Protein AF-A0A5A7PIZ7-F1 (afdb_monomer)

Radius of gyration: 32.07 Å; Cα contacts (8 Å, |Δi|>4): 61; chains: 1; bounding box: 71×25×80 Å

Foldseek 3Di:
DVVVVVVVVVVLVPDPPRPPVPVVVVVVVVVVVVVVVVVVVVVVVVVVVVVVLVVVLVVLVVVLVVLLVQLVVLLVQLVVCVVVVDPSSVVSNVSSVVSNVVSVVSVVVSVVSPDD

Structure (mmCIF, N/CA/C/O backbone):
data_AF-A0A5A7PIZ7-F1
#
_entry.id   AF-A0A5A7PIZ7-F1
#
loop_
_atom_site.group_PDB
_atom_site.id
_atom_site.type_symbol
_atom_site.label_atom_id
_atom_site.label_alt_id
_atom_site.label_comp_id
_atom_site.label_asym_id
_atom_site.label_entity_id
_atom_site.label_seq_id
_atom_site.pdbx_PDB_ins_code
_atom_site.Cartn_x
_atom_site.Cartn_y
_atom_site.Cartn_z
_atom_site.occupancy
_atom_site.B_iso_or_equiv
_atom_site.auth_seq_id
_atom_site.auth_comp_id
_atom_site.auth_asym_id
_atom_site.auth_atom_id
_atom_site.pdbx_PDB_model_num
ATOM 1 N N . MET A 1 1 ? 35.543 4.079 -25.925 1.00 54.47 1 MET A N 1
ATOM 2 C CA . MET A 1 1 ? 34.832 3.550 -27.110 1.00 54.47 1 MET A CA 1
ATOM 3 C C . MET A 1 1 ? 35.102 4.391 -28.362 1.00 54.47 1 MET A C 1
ATOM 5 O O . MET A 1 1 ? 35.543 3.813 -29.341 1.00 54.47 1 MET A O 1
ATOM 9 N N . LEU A 1 2 ? 35.034 5.732 -28.292 1.00 50.31 2 LEU A N 1
ATOM 10 C CA . LEU A 1 2 ? 35.496 6.647 -29.364 1.00 50.31 2 LEU A CA 1
ATOM 11 C C . LEU A 1 2 ? 36.950 6.402 -29.831 1.00 50.31 2 LEU A C 1
ATOM 13 O O . LEU A 1 2 ? 37.274 6.579 -30.999 1.00 50.31 2 LEU A O 1
ATOM 17 N N . HIS A 1 3 ? 37.829 5.953 -28.928 1.00 53.22 3 HIS A N 1
ATOM 18 C CA . HIS A 1 3 ? 39.232 5.686 -29.260 1.00 53.22 3 HIS A CA 1
ATOM 19 C C . HIS A 1 3 ? 39.418 4.425 -30.123 1.00 53.22 3 HIS A C 1
ATOM 21 O O . HIS A 1 3 ? 40.191 4.439 -31.071 1.00 53.22 3 HIS A O 1
ATOM 27 N N . LEU A 1 4 ? 38.651 3.360 -29.856 1.00 59.53 4 LEU A N 1
ATOM 28 C CA . LEU A 1 4 ? 38.696 2.130 -30.654 1.00 59.53 4 LEU A CA 1
ATOM 29 C C . LEU A 1 4 ? 38.156 2.374 -32.075 1.00 59.53 4 LEU A C 1
ATOM 31 O O . LEU A 1 4 ? 38.711 1.869 -33.042 1.00 59.53 4 LEU A O 1
ATOM 35 N N . GLN A 1 5 ? 37.126 3.217 -32.192 1.00 57.72 5 GLN A N 1
ATOM 36 C CA . GLN A 1 5 ? 36.522 3.649 -33.454 1.00 57.72 5 GLN A CA 1
ATOM 37 C C . GLN A 1 5 ? 37.497 4.446 -34.337 1.00 57.72 5 GLN A C 1
ATOM 39 O O . GLN A 1 5 ? 37.560 4.218 -35.544 1.00 57.72 5 GLN A O 1
ATOM 44 N N . ALA A 1 6 ? 38.280 5.354 -33.744 1.00 63.53 6 ALA A N 1
ATOM 45 C CA . ALA A 1 6 ? 39.303 6.113 -34.464 1.00 63.53 6 ALA A CA 1
ATOM 46 C C . ALA A 1 6 ? 40.438 5.205 -34.964 1.00 63.53 6 ALA A C 1
ATOM 48 O O . ALA A 1 6 ? 40.868 5.327 -36.109 1.00 63.53 6 ALA A O 1
ATOM 49 N N . ILE A 1 7 ? 40.859 4.250 -34.129 1.00 64.38 7 ILE A N 1
ATOM 50 C CA . ILE A 1 7 ? 41.915 3.287 -34.455 1.00 64.38 7 ILE A CA 1
ATOM 51 C C . ILE A 1 7 ? 41.472 2.352 -35.589 1.00 64.38 7 ILE A C 1
ATOM 53 O O . ILE A 1 7 ? 42.214 2.165 -36.548 1.00 64.38 7 ILE A O 1
ATOM 57 N N . LEU A 1 8 ? 40.249 1.815 -35.544 1.00 61.41 8 LEU A N 1
ATOM 58 C CA . LEU A 1 8 ? 39.736 0.921 -36.591 1.00 61.41 8 LEU A CA 1
ATOM 59 C C . LEU A 1 8 ? 39.577 1.629 -37.946 1.00 61.41 8 LEU A C 1
ATOM 61 O O . LEU A 1 8 ? 39.928 1.056 -38.977 1.00 61.41 8 LEU A O 1
ATOM 65 N N . ARG A 1 9 ? 39.138 2.896 -37.951 1.00 61.09 9 ARG A N 1
ATOM 66 C CA . ARG A 1 9 ? 39.087 3.726 -39.168 1.00 61.09 9 ARG A CA 1
ATOM 67 C C . ARG A 1 9 ? 40.471 3.986 -39.762 1.00 61.09 9 ARG A C 1
ATOM 69 O O . ARG A 1 9 ? 40.627 3.908 -40.976 1.00 61.09 9 ARG A O 1
ATOM 76 N N . GLN A 1 10 ? 41.466 4.282 -38.925 1.00 60.97 10 GLN A N 1
ATOM 77 C CA . GLN A 1 10 ? 42.840 4.515 -39.381 1.00 60.97 10 GLN A CA 1
ATOM 78 C C . GLN A 1 10 ? 43.501 3.235 -39.906 1.00 60.97 10 GLN A C 1
ATOM 80 O O . GLN A 1 10 ? 44.237 3.279 -40.888 1.00 60.97 10 GLN A O 1
ATOM 85 N N . LEU A 1 11 ? 43.207 2.084 -39.298 1.00 60.00 11 LEU A N 1
ATOM 86 C CA . LEU A 1 11 ? 43.741 0.793 -39.735 1.00 60.00 11 LEU A CA 1
ATOM 87 C C . LEU A 1 11 ? 43.116 0.314 -41.055 1.00 60.00 11 LEU A C 1
ATOM 89 O O . LEU A 1 11 ? 43.837 -0.200 -41.907 1.00 60.00 11 LEU A O 1
ATOM 93 N N . GLY A 1 12 ? 41.815 0.546 -41.273 1.00 58.22 12 GLY A N 1
ATOM 94 C CA . GLY A 1 12 ? 41.145 0.238 -42.546 1.00 58.22 12 GLY A CA 1
ATOM 95 C C . GLY A 1 12 ? 41.654 1.066 -43.734 1.00 58.22 12 GLY A C 1
ATOM 96 O O . GLY A 1 12 ? 41.600 0.607 -44.870 1.00 58.22 12 GLY A O 1
ATOM 97 N N . GLN A 1 13 ? 42.207 2.256 -43.473 1.00 57.47 13 GLN A N 1
ATOM 98 C CA . GLN A 1 13 ? 42.830 3.119 -44.485 1.00 57.47 13 GLN A CA 1
ATOM 99 C C . GLN A 1 13 ? 44.271 2.707 -44.842 1.00 57.47 13 GLN A C 1
ATOM 101 O O . GLN A 1 13 ? 44.758 3.093 -45.903 1.00 57.47 13 GLN A O 1
ATOM 106 N N . LEU A 1 14 ? 44.956 1.933 -43.987 1.00 57.41 14 LEU A N 1
ATOM 107 C CA . LEU A 1 14 ? 46.343 1.491 -44.204 1.00 57.41 14 LEU A CA 1
ATOM 108 C C . LEU A 1 14 ? 46.464 0.172 -44.994 1.00 57.41 14 LEU A C 1
ATOM 110 O O . LEU A 1 14 ? 47.541 -0.135 -45.505 1.00 57.41 14 LEU A O 1
ATOM 114 N N . GLY A 1 15 ? 45.396 -0.625 -45.085 1.00 50.94 15 GLY A N 1
ATOM 115 C CA . GLY A 1 15 ? 45.384 -1.889 -45.826 1.00 50.94 15 GLY A CA 1
ATOM 116 C C . GLY A 1 15 ? 45.080 -1.672 -47.307 1.00 50.94 15 GLY A C 1
ATOM 117 O O . GLY A 1 15 ? 44.061 -1.081 -47.652 1.00 50.94 15 GLY A O 1
ATOM 118 N N . HIS A 1 16 ? 45.937 -2.172 -48.202 1.00 49.06 16 HIS A N 1
ATOM 119 C CA . HIS A 1 16 ? 45.806 -2.033 -49.661 1.00 49.06 16 HIS A CA 1
ATOM 120 C C . HIS A 1 16 ? 44.725 -2.955 -50.272 1.00 49.06 16 HIS A C 1
ATOM 122 O O . HIS A 1 16 ? 44.940 -3.686 -51.232 1.00 49.06 16 HIS A O 1
ATOM 128 N N . GLY A 1 17 ? 43.540 -2.907 -49.685 1.00 48.28 17 GLY A N 1
ATOM 129 C CA . GLY A 1 17 ? 42.324 -3.601 -50.063 1.00 48.28 17 GLY A CA 1
ATOM 130 C C . GLY A 1 17 ? 41.275 -3.033 -49.134 1.00 48.28 17 GLY A C 1
ATOM 131 O O . GLY A 1 17 ? 41.246 -3.402 -47.964 1.00 48.28 17 GLY A O 1
ATOM 132 N N . GLY A 1 18 ? 40.532 -2.039 -49.622 1.00 52.47 18 GLY A N 1
ATOM 133 C CA . GLY A 1 18 ? 39.591 -1.275 -48.819 1.00 52.47 18 GLY A CA 1
ATOM 134 C C . GLY A 1 18 ? 38.614 -2.209 -48.129 1.00 52.47 18 GLY A C 1
ATOM 135 O O . GLY A 1 18 ? 37.633 -2.639 -48.730 1.00 52.47 18 GLY A O 1
ATOM 136 N N . VAL A 1 19 ? 38.866 -2.491 -46.853 1.00 55.94 19 VAL A N 1
ATOM 137 C CA . VAL A 1 19 ? 37.826 -2.924 -45.932 1.00 55.94 19 VAL A CA 1
ATOM 138 C C . VAL A 1 19 ? 36.993 -1.672 -45.701 1.00 55.94 19 VAL A C 1
ATOM 140 O O . VAL A 1 19 ? 37.174 -0.937 -44.731 1.00 55.94 19 VAL A O 1
ATOM 143 N N . MET A 1 20 ? 36.157 -1.361 -46.693 1.00 58.09 20 MET A N 1
ATOM 144 C CA . MET A 1 20 ? 35.009 -0.493 -46.520 1.00 58.09 20 MET A CA 1
ATOM 145 C C . MET A 1 20 ? 34.232 -1.130 -45.376 1.00 58.09 20 MET A C 1
ATOM 147 O O . MET A 1 20 ? 33.695 -2.223 -45.531 1.00 58.09 20 MET A O 1
ATOM 151 N N . ILE A 1 21 ? 34.284 -0.511 -44.197 1.00 60.12 21 ILE A N 1
ATOM 152 C CA . ILE A 1 21 ? 33.336 -0.827 -43.134 1.00 60.12 21 ILE A CA 1
ATOM 153 C C . ILE A 1 21 ? 31.973 -0.599 -43.777 1.00 60.12 21 ILE A C 1
ATOM 155 O O . ILE A 1 21 ? 31.681 0.533 -44.164 1.00 60.12 21 ILE A O 1
ATOM 159 N N . ASP A 1 22 ? 31.218 -1.678 -43.973 1.00 74.56 22 ASP A N 1
ATOM 160 C CA . ASP A 1 22 ? 29.881 -1.603 -44.538 1.00 74.56 22 ASP A CA 1
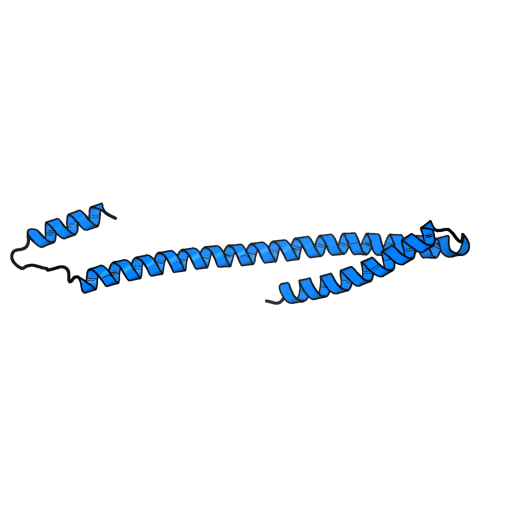ATOM 161 C C . ASP A 1 22 ? 29.057 -0.663 -43.650 1.00 74.56 22 ASP A C 1
ATOM 163 O O . ASP A 1 22 ? 28.998 -0.833 -42.429 1.00 74.56 22 ASP A O 1
ATOM 167 N N . GLU A 1 23 ? 28.482 0.386 -44.237 1.00 76.00 23 GLU A N 1
ATOM 168 C CA . GLU A 1 23 ? 27.664 1.349 -43.494 1.00 76.00 23 GLU A CA 1
ATOM 169 C C . GLU A 1 23 ? 26.488 0.637 -42.810 1.00 76.00 23 GLU A C 1
ATOM 171 O O . GLU A 1 23 ? 26.106 1.027 -41.705 1.00 76.00 23 GLU A O 1
ATOM 176 N N . GLY A 1 24 ? 26.002 -0.466 -43.399 1.00 79.75 24 GLY A N 1
ATOM 177 C CA . GLY A 1 24 ? 25.002 -1.344 -42.792 1.00 79.75 24 GLY A CA 1
ATOM 178 C C . GLY A 1 24 ? 25.488 -2.036 -41.514 1.00 79.75 24 GLY A C 1
ATOM 179 O O . GLY A 1 24 ? 24.764 -2.058 -40.517 1.00 79.75 24 GLY A O 1
ATOM 180 N N . ASP A 1 25 ? 26.727 -2.534 -41.489 1.00 82.69 25 ASP A N 1
ATOM 181 C CA . ASP A 1 25 ? 27.330 -3.132 -40.287 1.00 82.69 25 ASP A CA 1
ATOM 182 C C . ASP A 1 25 ? 27.537 -2.090 -39.177 1.00 82.69 25 ASP A C 1
ATOM 184 O O . ASP A 1 25 ? 27.379 -2.388 -37.986 1.00 82.69 25 ASP A O 1
ATOM 188 N N . LEU A 1 26 ? 27.869 -0.849 -39.552 1.00 82.88 26 LEU A N 1
ATOM 189 C CA . LEU A 1 26 ? 28.017 0.255 -38.605 1.00 82.88 26 LEU A CA 1
ATOM 190 C C . LEU A 1 26 ? 26.669 0.659 -37.992 1.00 82.88 26 LEU A C 1
ATOM 192 O O . LEU A 1 26 ? 26.578 0.803 -36.769 1.00 82.88 26 LEU A O 1
ATOM 196 N N . GLU A 1 27 ? 25.632 0.808 -38.816 1.00 88.38 27 GLU A N 1
ATOM 197 C CA . GLU A 1 27 ? 24.278 1.124 -38.356 1.00 88.38 27 GLU A CA 1
ATOM 198 C C . GLU A 1 27 ? 23.732 0.012 -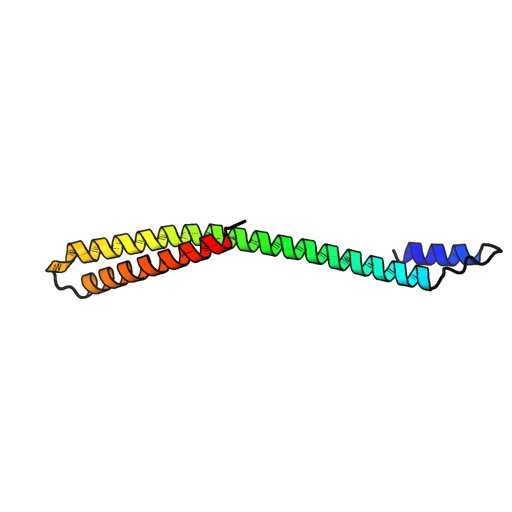37.448 1.00 88.38 27 GLU A C 1
ATOM 200 O O . GLU A 1 27 ? 23.224 0.284 -36.356 1.00 88.38 27 GLU A O 1
ATOM 205 N N . LEU A 1 28 ? 23.921 -1.254 -37.833 1.00 90.62 28 LEU A N 1
ATOM 206 C CA . LEU A 1 28 ? 23.532 -2.407 -37.023 1.00 90.62 28 LEU A CA 1
ATOM 207 C C . LEU A 1 28 ? 24.232 -2.405 -35.658 1.00 90.62 28 LEU A C 1
ATOM 209 O O . LEU A 1 28 ? 23.601 -2.673 -34.630 1.00 90.62 28 LEU A O 1
ATOM 213 N N . HIS A 1 29 ? 25.529 -2.085 -35.617 1.00 91.25 29 HIS A N 1
ATOM 214 C CA . HIS A 1 29 ? 26.268 -1.992 -34.361 1.00 91.25 29 HIS A CA 1
ATOM 215 C C . HIS A 1 29 ? 25.697 -0.907 -33.439 1.00 91.25 29 HIS A C 1
ATOM 217 O O . HIS A 1 29 ? 25.531 -1.141 -32.237 1.00 91.25 29 HIS A O 1
ATOM 223 N N . GLU A 1 30 ? 25.366 0.265 -33.983 1.00 93.06 30 GLU A N 1
ATOM 224 C CA . GLU A 1 30 ? 24.759 1.355 -33.218 1.00 93.06 30 GLU A CA 1
ATOM 225 C C . GLU A 1 30 ? 23.376 0.965 -32.677 1.00 93.06 30 GLU A C 1
ATOM 227 O O . GLU A 1 30 ? 23.103 1.143 -31.484 1.00 93.06 30 GLU A O 1
ATOM 232 N N . GLN A 1 31 ? 22.539 0.340 -33.509 1.00 96.00 31 GLN A N 1
ATOM 233 C CA . GLN A 1 31 ? 21.224 -0.164 -33.108 1.00 96.00 31 GLN A CA 1
ATOM 234 C C . GLN A 1 31 ? 21.330 -1.204 -31.984 1.00 96.00 31 GLN A C 1
ATOM 236 O O . GLN A 1 31 ? 20.629 -1.096 -30.972 1.00 96.00 31 GLN A O 1
ATOM 241 N N . LEU A 1 32 ? 22.249 -2.170 -32.096 1.00 96.62 32 LEU A N 1
ATOM 242 C CA . LEU A 1 32 ? 22.510 -3.159 -31.046 1.00 96.62 32 LEU A CA 1
ATOM 243 C C . LEU A 1 32 ? 22.995 -2.500 -29.753 1.00 96.62 32 LEU A C 1
ATOM 245 O O . LEU A 1 32 ? 22.591 -2.899 -28.656 1.00 96.62 32 LEU A O 1
ATOM 249 N N . GLN A 1 33 ? 23.829 -1.463 -29.854 1.00 96.69 33 GLN A N 1
ATOM 250 C CA . GLN A 1 33 ? 24.308 -0.747 -28.679 1.00 96.69 33 GLN A CA 1
ATOM 251 C C . GLN A 1 33 ? 23.177 0.010 -27.969 1.00 96.69 33 GLN A C 1
ATOM 253 O O . GLN A 1 33 ? 23.115 0.020 -26.733 1.00 96.69 33 GLN A O 1
ATOM 258 N N . CYS A 1 34 ? 22.281 0.630 -28.735 1.00 97.50 34 CYS A N 1
ATOM 259 C CA . CYS A 1 34 ? 21.079 1.283 -28.229 1.00 97.50 34 CYS A CA 1
ATOM 260 C C . CYS A 1 34 ? 20.137 0.276 -27.562 1.00 97.50 34 CYS A C 1
ATOM 262 O O . CYS A 1 34 ? 19.720 0.501 -26.424 1.00 97.50 34 CYS A O 1
ATOM 264 N N . LEU A 1 35 ? 19.888 -0.866 -28.208 1.00 97.75 35 LEU A N 1
ATOM 265 C CA . LEU A 1 35 ? 19.067 -1.949 -27.668 1.00 97.75 35 LEU A CA 1
ATOM 266 C C . LEU A 1 35 ? 19.638 -2.509 -26.358 1.00 97.75 35 LEU A C 1
ATOM 268 O O . LEU A 1 35 ? 18.904 -2.722 -25.392 1.00 97.75 35 LEU A O 1
ATOM 272 N N . TYR A 1 36 ? 20.954 -2.712 -26.283 1.00 97.94 36 TYR A N 1
ATOM 273 C CA . TYR A 1 36 ? 21.609 -3.173 -25.060 1.00 97.94 36 TYR A CA 1
ATOM 274 C C . TYR A 1 36 ? 21.432 -2.174 -23.908 1.00 97.94 36 TYR A C 1
ATOM 276 O O . TYR A 1 36 ? 21.076 -2.562 -22.791 1.00 97.94 36 TYR A O 1
ATOM 284 N N . LYS A 1 37 ? 21.650 -0.876 -24.167 1.00 98.19 37 LYS A N 1
ATOM 285 C CA . LYS A 1 37 ? 21.478 0.181 -23.157 1.00 98.19 37 LYS A CA 1
ATOM 286 C C . LYS A 1 37 ? 20.031 0.260 -22.673 1.00 98.19 37 LYS A C 1
ATOM 288 O O . LYS A 1 37 ? 19.815 0.291 -21.461 1.00 98.19 37 LYS A O 1
ATOM 293 N N . SER A 1 38 ? 19.059 0.262 -23.588 1.00 98.19 38 SER A N 1
ATOM 294 C CA . SER A 1 38 ? 17.637 0.354 -23.240 1.00 98.19 38 SER A CA 1
ATOM 295 C C . SER A 1 38 ? 17.168 -0.875 -22.461 1.00 98.19 38 SER A C 1
ATOM 297 O O . SER A 1 38 ? 16.528 -0.728 -21.422 1.00 98.19 38 SER A O 1
ATOM 299 N N . THR A 1 39 ? 17.582 -2.079 -22.867 1.00 98.38 39 THR A N 1
ATOM 300 C CA . THR A 1 39 ? 17.247 -3.330 -22.167 1.00 98.38 39 THR A CA 1
ATOM 301 C C . THR A 1 39 ? 17.854 -3.366 -20.766 1.00 98.38 39 THR A C 1
ATOM 303 O O . THR A 1 39 ? 17.190 -3.733 -19.794 1.00 98.38 39 THR A O 1
ATOM 306 N N . ARG A 1 40 ? 19.115 -2.937 -20.622 1.00 98.44 40 ARG A N 1
ATOM 307 C CA . ARG A 1 40 ? 19.764 -2.837 -19.310 1.00 98.44 40 ARG A CA 1
ATOM 308 C C . ARG A 1 40 ? 19.049 -1.832 -18.405 1.00 98.44 40 ARG A C 1
ATOM 310 O O . ARG A 1 40 ? 18.837 -2.133 -17.231 1.00 98.44 40 ARG A O 1
ATOM 317 N N . ALA A 1 41 ? 18.673 -0.667 -18.932 1.00 98.50 41 ALA A N 1
ATOM 318 C CA . ALA A 1 41 ? 17.922 0.340 -18.186 1.00 98.50 41 ALA A CA 1
ATOM 319 C C . ALA A 1 41 ? 16.546 -0.189 -17.751 1.00 98.50 41 ALA A C 1
ATOM 321 O O . ALA A 1 41 ? 16.203 -0.091 -16.573 1.00 98.50 41 ALA A O 1
ATOM 322 N N . ALA A 1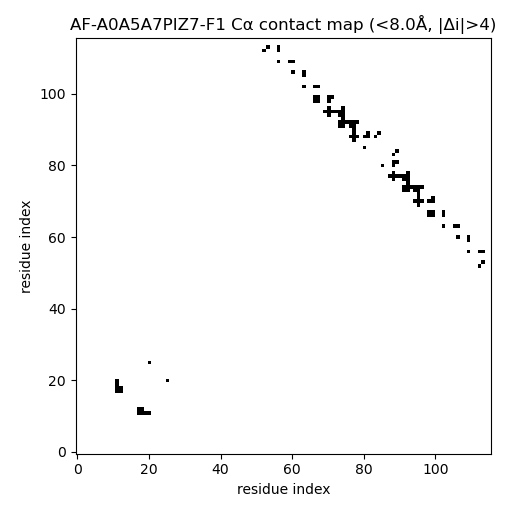 42 ? 15.810 -0.839 -18.658 1.00 98.56 42 ALA A N 1
ATOM 323 C CA . ALA A 1 42 ? 14.518 -1.453 -18.365 1.00 98.56 42 ALA A CA 1
ATOM 324 C C . ALA A 1 42 ? 14.622 -2.517 -17.261 1.00 98.56 42 ALA A C 1
ATOM 326 O O . ALA A 1 42 ? 13.835 -2.498 -16.317 1.00 98.56 42 ALA A O 1
ATOM 327 N N . LYS A 1 43 ? 15.642 -3.387 -17.309 1.00 98.44 43 LYS A N 1
ATOM 328 C CA . LYS A 1 43 ? 15.900 -4.382 -16.255 1.00 98.44 43 LYS A CA 1
ATOM 329 C C . LYS A 1 43 ? 16.123 -3.731 -14.887 1.00 98.44 43 LYS A C 1
ATOM 331 O O . LYS A 1 43 ? 15.622 -4.227 -13.880 1.00 98.44 43 LYS A O 1
ATOM 336 N N . HIS A 1 44 ? 16.904 -2.651 -14.826 1.00 98.62 44 HIS A N 1
ATOM 337 C CA . HIS A 1 44 ? 17.124 -1.932 -13.570 1.00 98.62 44 HIS A CA 1
ATOM 338 C C . HIS A 1 44 ? 15.825 -1.315 -13.048 1.00 98.62 44 HIS A C 1
ATOM 340 O O . HIS A 1 44 ? 15.504 -1.513 -11.880 1.00 98.62 44 HIS A O 1
ATOM 346 N N . PHE A 1 45 ? 15.051 -0.675 -13.923 1.00 98.31 45 PHE A N 1
ATOM 347 C CA . PHE A 1 45 ? 13.778 -0.059 -13.568 1.00 98.31 45 PHE A CA 1
ATOM 348 C C . PHE A 1 45 ? 12.746 -1.074 -13.055 1.00 98.31 45 PHE A C 1
ATOM 350 O O . PHE A 1 45 ? 12.167 -0.873 -11.992 1.00 98.31 45 PHE A O 1
ATOM 357 N N . GLN A 1 46 ? 12.574 -2.210 -13.741 1.00 98.25 46 GLN A N 1
ATOM 358 C CA . GLN A 1 46 ? 11.694 -3.298 -13.291 1.00 98.25 46 GLN A CA 1
ATOM 359 C C . GLN A 1 46 ? 12.071 -3.791 -11.892 1.00 98.25 46 GLN A C 1
ATOM 361 O O . GLN A 1 46 ? 11.216 -3.972 -11.031 1.00 98.25 46 GLN A O 1
ATOM 366 N N . ARG A 1 47 ? 13.368 -3.978 -11.648 1.00 98.00 47 ARG A N 1
ATOM 367 C CA . ARG A 1 47 ? 13.882 -4.416 -10.350 1.00 98.00 47 ARG A CA 1
ATOM 368 C C . ARG A 1 47 ? 13.605 -3.392 -9.246 1.00 98.00 47 ARG A C 1
ATOM 370 O O . ARG A 1 47 ? 13.369 -3.780 -8.107 1.00 98.00 47 ARG A O 1
ATOM 377 N N . ASP A 1 48 ? 13.646 -2.105 -9.566 1.00 98.31 48 ASP A N 1
ATOM 378 C CA . ASP A 1 48 ? 13.350 -1.045 -8.605 1.00 98.31 48 ASP A CA 1
ATOM 379 C C . ASP A 1 48 ? 11.839 -0.956 -8.321 1.00 98.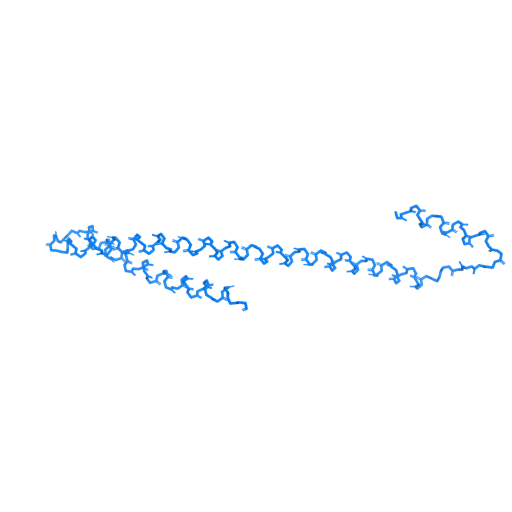31 48 ASP A C 1
ATOM 381 O O . ASP A 1 48 ? 11.461 -0.795 -7.162 1.00 98.31 48 ASP A O 1
ATOM 385 N N . ILE A 1 49 ? 10.978 -1.194 -9.324 1.00 97.12 49 ILE A N 1
ATOM 386 C CA . ILE A 1 49 ? 9.524 -1.361 -9.131 1.00 97.12 49 ILE A CA 1
ATOM 387 C C . ILE A 1 49 ? 9.230 -2.527 -8.184 1.00 97.12 49 ILE A C 1
ATOM 389 O O . ILE A 1 49 ? 8.498 -2.343 -7.214 1.00 97.12 49 ILE A O 1
ATOM 393 N N . VAL A 1 50 ? 9.809 -3.707 -8.438 1.00 96.38 50 VAL A N 1
ATOM 394 C CA . VAL A 1 50 ? 9.578 -4.906 -7.611 1.00 96.38 50 VAL A CA 1
ATOM 395 C C . VAL A 1 50 ? 9.947 -4.634 -6.155 1.00 96.38 50 VAL A C 1
ATOM 397 O O . VAL A 1 50 ? 9.124 -4.844 -5.270 1.00 96.38 50 VAL A O 1
ATOM 400 N N . ARG A 1 51 ? 11.132 -4.065 -5.898 1.00 97.19 51 ARG A N 1
ATOM 401 C CA . ARG A 1 51 ? 11.542 -3.720 -4.526 1.00 97.19 51 ARG A CA 1
ATOM 402 C C . ARG A 1 51 ? 10.650 -2.668 -3.880 1.00 97.19 51 ARG A C 1
ATOM 404 O O . ARG A 1 51 ? 10.375 -2.752 -2.686 1.00 97.19 51 ARG A O 1
ATOM 411 N N . GLY A 1 52 ? 10.221 -1.666 -4.647 1.00 97.25 52 GLY A N 1
ATOM 412 C CA . GLY A 1 52 ? 9.284 -0.653 -4.168 1.00 97.25 52 GLY A CA 1
ATOM 413 C C . GLY A 1 52 ? 7.959 -1.276 -3.727 1.00 97.25 52 GLY A C 1
ATOM 414 O O . GLY A 1 52 ? 7.460 -0.958 -2.649 1.00 97.25 52 GLY A O 1
ATOM 415 N N . LEU A 1 53 ? 7.432 -2.214 -4.517 1.00 96.56 53 LEU A N 1
ATOM 416 C CA . LEU A 1 53 ? 6.194 -2.927 -4.218 1.00 96.56 53 LEU A CA 1
ATOM 417 C C . LEU A 1 53 ? 6.335 -3.845 -2.995 1.00 96.56 53 LEU A C 1
ATOM 419 O O . LEU A 1 53 ? 5.488 -3.812 -2.105 1.00 96.56 53 LEU A O 1
ATOM 423 N N . GLU A 1 54 ? 7.425 -4.606 -2.899 1.00 96.19 54 GLU A N 1
ATOM 424 C CA . GLU A 1 54 ? 7.734 -5.438 -1.727 1.00 96.19 54 GLU A CA 1
ATOM 425 C C . GLU A 1 54 ? 7.814 -4.594 -0.443 1.00 96.19 54 GLU A C 1
ATOM 427 O O . GLU A 1 54 ? 7.247 -4.954 0.594 1.00 96.19 54 GLU A O 1
ATOM 432 N N . GLY A 1 55 ? 8.474 -3.432 -0.517 1.00 97.00 55 GLY A N 1
ATOM 433 C CA . GLY A 1 55 ? 8.566 -2.473 0.583 1.00 97.00 55 GLY A CA 1
ATOM 434 C C . GLY A 1 55 ? 7.212 -1.871 0.970 1.00 97.00 55 GLY A C 1
ATOM 435 O O . GLY A 1 55 ? 6.914 -1.750 2.164 1.00 97.00 55 GLY A O 1
ATOM 436 N N . PHE A 1 56 ? 6.376 -1.547 -0.021 1.00 96.44 56 PHE A N 1
ATOM 437 C CA . PHE A 1 56 ? 5.008 -1.075 0.190 1.00 96.44 56 PHE A CA 1
ATOM 438 C C . PHE A 1 56 ? 4.160 -2.133 0.902 1.00 96.44 56 PHE A C 1
ATOM 440 O O . PHE A 1 56 ? 3.538 -1.826 1.915 1.00 96.44 56 PHE A O 1
ATOM 447 N N . ILE A 1 57 ? 4.202 -3.390 0.450 1.00 96.56 57 ILE A N 1
ATOM 448 C CA . ILE A 1 57 ? 3.445 -4.488 1.064 1.00 96.56 57 ILE A CA 1
ATOM 449 C C . ILE A 1 57 ? 3.897 -4.730 2.506 1.00 96.56 57 ILE A C 1
ATOM 451 O O . ILE A 1 57 ? 3.067 -4.849 3.406 1.00 96.56 57 ILE A O 1
ATOM 455 N N . SER A 1 58 ? 5.210 -4.787 2.742 1.00 96.81 58 SER A N 1
ATOM 456 C CA . SER A 1 58 ? 5.776 -5.004 4.079 1.00 96.81 58 SER A CA 1
ATOM 457 C C . SER A 1 58 ? 5.380 -3.895 5.057 1.00 96.81 58 SER A C 1
ATOM 459 O O . SER A 1 58 ? 4.939 -4.170 6.174 1.00 96.81 58 SER A O 1
ATOM 461 N N . THR A 1 59 ? 5.482 -2.635 4.626 1.00 97.44 59 THR A N 1
ATOM 462 C CA . THR A 1 59 ? 5.069 -1.477 5.432 1.00 97.44 59 THR A CA 1
ATOM 463 C C . THR A 1 59 ? 3.559 -1.464 5.658 1.00 97.44 59 THR A C 1
ATOM 465 O O . THR A 1 59 ? 3.121 -1.270 6.791 1.00 97.44 59 THR A O 1
ATOM 468 N N . GLY A 1 60 ? 2.771 -1.736 4.615 1.00 96.56 60 GLY A N 1
ATOM 469 C CA . GLY A 1 60 ? 1.312 -1.784 4.681 1.00 96.56 60 GLY A CA 1
ATOM 470 C C . GLY A 1 60 ? 0.805 -2.826 5.676 1.00 96.56 60 GLY A C 1
ATOM 471 O O . GLY A 1 60 ? -0.064 -2.521 6.484 1.00 96.56 60 GLY A O 1
ATOM 472 N N . LYS A 1 61 ? 1.411 -4.023 5.715 1.00 96.12 61 LYS A N 1
ATOM 473 C CA . LYS A 1 61 ? 1.063 -5.059 6.705 1.00 96.12 61 LYS A CA 1
ATOM 474 C C . LYS A 1 61 ? 1.273 -4.589 8.147 1.00 96.12 61 LYS A C 1
ATOM 476 O O . LYS A 1 61 ? 0.420 -4.834 8.993 1.00 96.12 61 LYS A O 1
ATOM 481 N N . LYS A 1 62 ? 2.376 -3.886 8.423 1.00 97.25 62 LYS A N 1
ATOM 482 C CA . LYS A 1 62 ? 2.656 -3.336 9.762 1.00 97.25 62 LYS A CA 1
ATOM 483 C C . LYS A 1 62 ? 1.681 -2.222 10.139 1.00 97.25 62 LYS A C 1
ATOM 485 O O . LYS A 1 62 ? 1.222 -2.169 11.273 1.00 97.25 62 LYS A O 1
ATOM 490 N N . GLN A 1 63 ? 1.365 -1.330 9.198 1.00 97.06 63 GLN A N 1
ATOM 491 C CA . GLN A 1 63 ? 0.378 -0.268 9.420 1.00 97.06 63 GLN A CA 1
ATOM 492 C C . GLN A 1 63 ? -1.005 -0.850 9.723 1.00 97.06 63 GLN A C 1
ATOM 494 O O . GLN A 1 63 ? -1.654 -0.403 10.664 1.00 97.06 63 GLN A O 1
ATOM 499 N N . MET A 1 64 ? -1.403 -1.886 8.983 1.00 96.88 64 MET A N 1
ATOM 500 C CA . MET A 1 64 ? -2.661 -2.602 9.177 1.00 96.88 64 MET A CA 1
ATOM 501 C C . MET A 1 64 ? -2.750 -3.253 10.563 1.00 96.88 64 MET A C 1
ATOM 503 O O . MET A 1 64 ? -3.782 -3.146 11.217 1.00 96.88 64 MET A O 1
ATOM 507 N N . GLU A 1 65 ? -1.677 -3.882 11.054 1.00 96.94 65 GLU A N 1
ATOM 508 C CA . GLU A 1 65 ? -1.633 -4.449 12.412 1.00 96.94 65 GLU A CA 1
ATOM 509 C C . GLU A 1 65 ? -1.877 -3.376 13.488 1.00 96.94 65 GLU A C 1
ATOM 511 O O . GLU A 1 65 ? -2.707 -3.556 14.381 1.00 96.94 65 GLU A O 1
ATOM 516 N N . ILE A 1 66 ? -1.215 -2.222 13.363 1.00 98.00 66 ILE A N 1
ATOM 517 C CA . ILE A 1 66 ? -1.383 -1.090 14.287 1.00 98.00 66 ILE A CA 1
ATOM 518 C C . ILE A 1 66 ? -2.810 -0.528 14.210 1.00 98.00 66 ILE A C 1
ATOM 520 O O . ILE A 1 66 ? -3.436 -0.278 15.241 1.00 98.00 66 ILE A O 1
ATOM 524 N N . ALA A 1 67 ? -3.337 -0.337 12.999 1.00 97.75 67 ALA A N 1
ATOM 525 C CA . ALA A 1 67 ? -4.674 0.205 12.777 1.00 97.75 67 ALA A CA 1
ATOM 526 C C . ALA A 1 67 ? -5.772 -0.733 13.295 1.00 97.75 67 ALA A C 1
ATOM 528 O O . ALA A 1 67 ? -6.718 -0.268 13.931 1.00 97.75 67 ALA A O 1
ATOM 529 N N . ARG A 1 68 ? -5.619 -2.050 13.103 1.00 97.88 68 ARG A N 1
ATOM 530 C CA . ARG A 1 68 ? -6.520 -3.061 13.674 1.00 97.88 68 ARG A CA 1
ATOM 531 C C . ARG A 1 68 ? -6.502 -3.022 15.190 1.00 97.88 68 ARG A C 1
ATOM 533 O O . ARG A 1 68 ? -7.567 -2.993 15.799 1.00 97.88 68 ARG A O 1
ATOM 540 N N . LYS A 1 69 ? -5.318 -2.917 15.800 1.00 98.38 69 LYS A N 1
ATOM 541 C CA . LYS A 1 69 ? -5.226 -2.820 17.256 1.00 98.38 69 LYS A CA 1
ATOM 542 C C . LYS A 1 69 ? -5.928 -1.573 17.802 1.00 98.38 69 LYS A C 1
ATOM 544 O O . LYS A 1 69 ? -6.680 -1.662 18.769 1.00 98.38 69 LYS A O 1
ATOM 549 N N . LEU A 1 70 ? -5.739 -0.427 17.148 1.00 98.19 70 LEU A N 1
ATOM 550 C CA . LEU A 1 70 ? -6.445 0.807 17.495 1.00 98.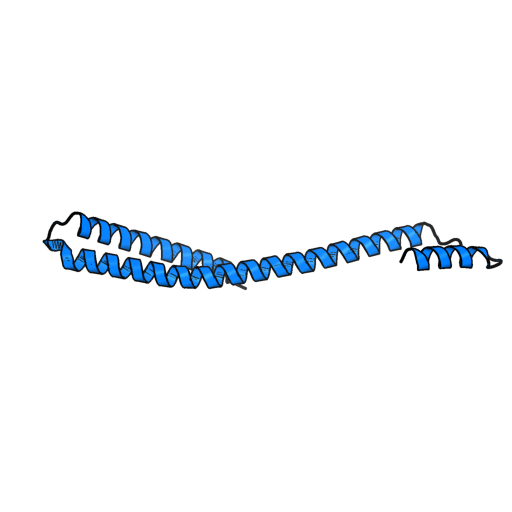19 70 LEU A CA 1
ATOM 551 C C . LEU A 1 70 ? -7.967 0.652 17.349 1.00 98.19 70 LEU A C 1
ATOM 553 O O . LEU A 1 70 ? -8.715 1.065 18.232 1.00 98.19 70 LEU A O 1
ATOM 557 N N . ALA A 1 71 ? -8.428 0.047 16.252 1.00 98.38 71 ALA A N 1
ATOM 558 C CA . ALA A 1 71 ? -9.845 -0.193 16.009 1.00 98.38 71 ALA A CA 1
ATOM 559 C C . ALA A 1 71 ? -10.472 -1.093 17.087 1.00 98.38 71 ALA A C 1
ATOM 561 O O . ALA A 1 71 ? -11.541 -0.771 17.606 1.00 98.38 71 ALA A O 1
ATOM 562 N N . GLU A 1 72 ? -9.786 -2.175 17.466 1.00 98.38 72 GLU A N 1
ATOM 563 C CA . GLU A 1 72 ? -10.186 -3.065 18.560 1.00 98.38 72 GLU A CA 1
ATOM 564 C C . GLU A 1 72 ? -10.304 -2.319 19.891 1.00 98.38 72 GLU A C 1
ATOM 566 O O . GLU A 1 72 ? -11.314 -2.453 20.583 1.00 98.38 72 GLU A O 1
ATOM 571 N N . ASP A 1 73 ? -9.302 -1.508 20.240 1.00 98.50 73 ASP A N 1
ATOM 572 C CA . ASP A 1 73 ? -9.290 -0.754 21.494 1.00 98.50 73 ASP A CA 1
ATOM 573 C C . ASP A 1 73 ? -10.422 0.295 21.526 1.00 98.50 73 ASP A C 1
ATOM 575 O O . ASP A 1 73 ? -11.086 0.463 22.553 1.00 98.50 73 ASP A O 1
ATOM 579 N N . CYS A 1 74 ? -10.721 0.943 20.394 1.00 98.19 74 CYS A N 1
ATOM 580 C CA . CYS A 1 74 ? -11.861 1.854 20.260 1.00 98.19 74 CYS A CA 1
ATOM 581 C C . CYS A 1 74 ? -13.216 1.136 20.386 1.00 98.19 74 CYS A C 1
ATOM 583 O O . CYS A 1 74 ? -14.103 1.626 21.091 1.00 98.19 74 CYS A O 1
ATOM 585 N N . CYS A 1 75 ? -13.379 -0.028 19.749 1.00 97.88 75 CYS A N 1
ATOM 586 C CA . CYS A 1 75 ? -14.580 -0.855 19.889 1.00 97.88 75 CYS A CA 1
ATOM 587 C C . CYS A 1 75 ? -14.778 -1.296 21.341 1.00 97.88 75 CYS A C 1
ATOM 589 O O . CYS A 1 75 ? -15.873 -1.154 21.883 1.00 97.88 75 CYS A O 1
ATOM 591 N N . LYS A 1 76 ? -13.710 -1.774 21.988 1.00 98.00 76 LYS A N 1
ATOM 592 C CA . LYS A 1 76 ? -13.730 -2.186 23.392 1.00 98.00 76 LYS A CA 1
ATOM 593 C C . LYS A 1 76 ? -14.159 -1.036 24.301 1.00 98.00 76 LYS A C 1
ATOM 595 O O . LYS A 1 76 ? -15.094 -1.208 25.076 1.00 98.00 76 LYS A O 1
ATOM 600 N N . TYR A 1 77 ? -13.549 0.142 24.151 1.00 97.00 77 TYR A N 1
ATOM 601 C CA . TYR A 1 77 ? -13.943 1.331 24.907 1.00 97.00 77 TYR A CA 1
ATOM 602 C C . TYR A 1 77 ? -15.425 1.673 24.701 1.00 97.00 77 TYR A C 1
ATOM 604 O O . TYR A 1 77 ? -16.138 1.949 25.666 1.00 97.00 77 TYR A O 1
ATOM 612 N N . GLY A 1 78 ? -15.898 1.640 23.452 1.00 96.31 78 GLY A N 1
ATOM 613 C CA . GLY A 1 78 ? -17.292 1.922 23.117 1.00 96.31 78 GLY A CA 1
ATOM 614 C C . GLY A 1 78 ? -18.281 0.949 23.764 1.00 96.31 78 GLY A C 1
ATOM 615 O O . GLY A 1 78 ? -19.314 1.389 24.262 1.00 96.31 78 GLY A O 1
ATOM 616 N N . ILE A 1 79 ? -17.954 -0.347 23.799 1.00 95.25 79 ILE A N 1
ATOM 617 C CA . ILE A 1 79 ? -18.774 -1.395 24.432 1.00 95.25 79 ILE A CA 1
ATOM 618 C C . ILE A 1 79 ? -18.783 -1.228 25.955 1.00 95.25 79 ILE A C 1
ATOM 620 O O . ILE A 1 79 ? -19.848 -1.215 26.563 1.00 95.25 79 ILE A O 1
ATOM 624 N N . GLU A 1 80 ? -17.613 -1.049 26.573 1.00 95.88 80 GLU A N 1
ATOM 625 C CA . GLU A 1 80 ? -17.479 -0.915 28.032 1.00 95.88 80 GLU A CA 1
ATOM 626 C C . GLU A 1 80 ? -18.163 0.345 28.589 1.00 95.88 80 GLU A C 1
ATOM 628 O O . GLU A 1 80 ? -18.497 0.391 29.770 1.00 95.88 80 GLU A O 1
ATOM 633 N N . ASN A 1 81 ? -18.389 1.362 27.751 1.00 94.88 81 ASN A N 1
ATOM 634 C CA . ASN A 1 81 ? -18.985 2.639 28.147 1.00 94.88 81 ASN A CA 1
ATOM 635 C C . ASN A 1 81 ? -20.351 2.897 27.490 1.00 94.88 81 ASN A C 1
ATOM 637 O O . ASN A 1 81 ? -20.826 4.034 27.510 1.00 94.88 81 ASN A O 1
ATOM 641 N N . GLN A 1 82 ? -20.999 1.880 26.915 1.00 87.88 82 GLN A N 1
ATOM 642 C CA . GLN A 1 82 ? -22.258 2.050 26.181 1.00 87.88 82 GLN A CA 1
ATOM 643 C C . GLN A 1 82 ? -23.388 2.617 27.059 1.00 87.88 82 GLN A C 1
ATOM 645 O O . GLN A 1 82 ? -24.132 3.490 26.614 1.00 87.88 82 GLN A O 1
ATOM 650 N N . ASP A 1 83 ? -23.461 2.192 28.321 1.00 88.12 83 ASP A N 1
ATOM 651 C CA . ASP A 1 83 ? -24.512 2.598 29.267 1.00 88.12 83 ASP A CA 1
ATOM 652 C C . ASP A 1 83 ? -24.363 4.043 29.768 1.00 88.12 83 ASP A C 1
ATOM 654 O O . ASP A 1 83 ? -25.287 4.608 30.349 1.00 88.12 83 ASP A O 1
ATOM 658 N N . SER A 1 84 ? -23.201 4.664 29.541 1.00 83.81 84 SER A N 1
ATOM 659 C CA . SER A 1 84 ? -22.930 6.045 29.962 1.00 83.81 84 SER A CA 1
ATOM 660 C C . SER A 1 84 ? -23.589 7.109 29.073 1.00 83.81 84 SER A C 1
ATOM 662 O O . SER A 1 84 ? -23.436 8.296 29.353 1.00 83.81 84 SER A O 1
ATOM 664 N N . ASP A 1 85 ? -24.249 6.698 27.979 1.00 76.94 85 ASP A N 1
ATOM 665 C CA . ASP A 1 85 ? -24.739 7.552 26.880 1.00 76.94 85 ASP A CA 1
ATOM 666 C C . ASP A 1 85 ? -23.720 8.633 26.460 1.00 76.94 85 ASP A C 1
ATOM 668 O O . ASP A 1 85 ? -24.044 9.769 26.099 1.00 76.94 85 ASP A O 1
ATOM 672 N N . SER A 1 86 ? -22.428 8.298 26.557 1.00 88.56 86 SER A N 1
ATOM 673 C CA . SER A 1 86 ? -21.370 9.248 26.258 1.00 88.56 86 SER A CA 1
ATOM 674 C C . SER A 1 86 ? -21.182 9.365 24.748 1.00 88.56 86 SER A C 1
ATOM 676 O O . SER A 1 86 ? -20.993 8.385 24.021 1.00 88.56 86 SER A O 1
ATOM 678 N N . SER A 1 87 ? -21.163 10.609 24.263 1.00 93.94 87 SER A N 1
ATOM 679 C CA . SER A 1 87 ? -20.845 10.910 22.861 1.00 93.94 87 SER A CA 1
ATOM 680 C C . SER A 1 87 ? -19.512 10.273 22.440 1.00 93.94 87 SER A C 1
ATOM 682 O O . SER A 1 87 ? -19.387 9.764 21.326 1.00 93.94 87 SER A O 1
ATOM 684 N N . LEU A 1 88 ? -18.542 10.224 23.361 1.00 94.94 88 LEU A N 1
ATOM 685 C CA . LEU A 1 88 ? -17.239 9.607 23.136 1.00 94.94 88 LEU A CA 1
ATOM 686 C C . LEU A 1 88 ? -17.329 8.088 22.917 1.00 94.94 88 LEU A C 1
ATOM 688 O O . LEU A 1 88 ? -16.719 7.603 21.969 1.00 94.94 88 LEU A O 1
ATOM 692 N N . ALA A 1 89 ? -18.105 7.343 23.716 1.00 95.94 89 ALA A N 1
ATOM 693 C CA . ALA A 1 89 ? -18.280 5.898 23.519 1.00 95.94 89 ALA A CA 1
ATOM 694 C C . ALA A 1 89 ? -18.892 5.581 22.148 1.00 95.94 89 ALA A C 1
ATOM 696 O O . ALA A 1 89 ? -18.423 4.687 21.438 1.00 95.94 89 ALA A O 1
ATOM 697 N N . ARG A 1 90 ? -19.889 6.370 21.728 1.00 95.56 90 ARG A N 1
ATOM 698 C CA . ARG A 1 90 ? -20.523 6.217 20.414 1.00 95.56 90 ARG A CA 1
ATOM 699 C C . ARG A 1 90 ? -19.554 6.508 19.266 1.00 95.56 90 ARG A C 1
ATOM 701 O O . ARG A 1 90 ? -19.515 5.752 18.297 1.00 95.56 90 ARG A O 1
ATOM 708 N N . VAL 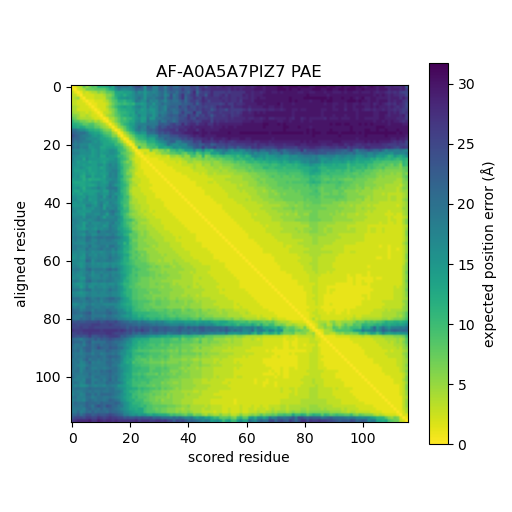A 1 91 ? -18.756 7.573 19.376 1.00 96.62 91 VAL A N 1
ATOM 709 C CA . VAL A 1 91 ? -17.734 7.914 18.372 1.00 96.62 91 VAL A CA 1
ATOM 710 C C . VAL A 1 91 ? -16.637 6.852 18.319 1.00 96.62 91 VAL A C 1
ATOM 712 O O . VAL A 1 91 ? -16.263 6.443 17.225 1.00 96.62 91 VAL A O 1
ATOM 715 N N . ALA A 1 92 ? -16.161 6.362 19.466 1.00 97.12 92 ALA A N 1
ATOM 716 C CA . ALA A 1 92 ? -15.145 5.314 19.529 1.00 97.12 92 ALA A CA 1
ATOM 717 C C . ALA A 1 92 ? -15.631 4.013 18.871 1.00 97.12 92 ALA A C 1
ATOM 719 O O . ALA A 1 92 ? -14.929 3.450 18.034 1.00 97.12 92 ALA A O 1
ATOM 720 N N . SER A 1 93 ? -16.863 3.585 19.162 1.00 96.19 93 SER A N 1
ATOM 721 C CA . SER A 1 93 ? -17.467 2.405 18.532 1.00 96.19 93 SER A CA 1
ATOM 722 C C . SER A 1 93 ? -17.613 2.565 1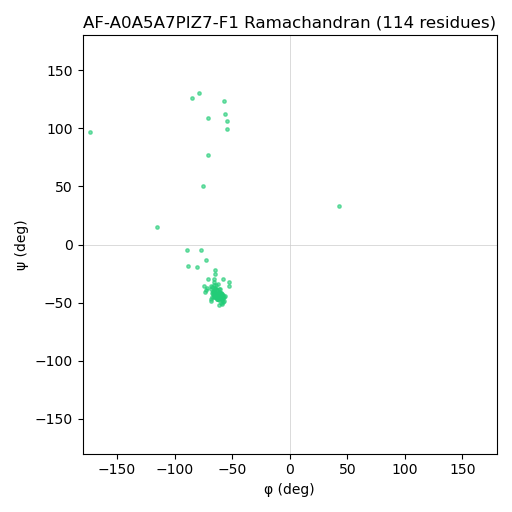7.010 1.00 96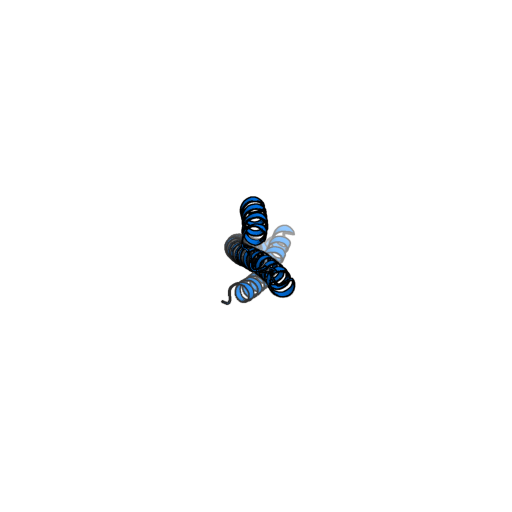.19 93 SER A C 1
ATOM 724 O O . SER A 1 93 ? -17.233 1.676 16.241 1.00 96.19 93 SER A O 1
ATOM 726 N N . GLY A 1 94 ? -18.086 3.732 16.553 1.00 97.00 94 GLY A N 1
ATOM 727 C CA . GLY A 1 94 ? -18.210 4.038 15.124 1.00 97.00 94 GLY A CA 1
ATOM 728 C C . GLY A 1 94 ? -16.860 4.089 14.402 1.00 97.00 94 GLY A C 1
ATOM 729 O O . GLY A 1 94 ? -16.722 3.533 13.309 1.00 97.00 94 GLY A O 1
ATOM 730 N N . PHE A 1 95 ? -15.853 4.706 15.026 1.00 97.44 95 PHE A N 1
ATOM 731 C CA . PHE A 1 95 ? -14.486 4.759 14.513 1.00 97.44 95 PHE A CA 1
ATOM 732 C C . PHE A 1 95 ? -13.887 3.357 14.395 1.00 97.44 95 PHE A C 1
ATOM 734 O O . PHE A 1 95 ? -13.435 2.988 13.313 1.00 97.44 95 PHE A O 1
ATOM 741 N N . GLY A 1 96 ? -13.936 2.563 15.469 1.00 98.19 96 GLY A N 1
ATOM 742 C CA . GLY A 1 96 ? -13.374 1.214 15.494 1.00 98.19 96 GLY A CA 1
ATOM 743 C C . GLY A 1 96 ? -14.019 0.297 14.457 1.00 98.19 96 GLY A C 1
ATOM 744 O O . GLY A 1 96 ? -13.318 -0.348 13.682 1.00 98.19 96 GLY A O 1
ATOM 745 N N . THR A 1 97 ? -15.350 0.322 14.345 1.00 98.00 97 THR A N 1
ATOM 746 C CA . THR A 1 97 ? -16.076 -0.479 13.345 1.00 98.00 97 THR A CA 1
ATOM 747 C C . THR A 1 97 ? -15.691 -0.086 11.917 1.00 98.00 97 THR A C 1
ATOM 749 O O . THR A 1 97 ? -15.421 -0.947 11.079 1.00 98.00 97 THR A O 1
ATOM 752 N N . SER A 1 98 ? -15.630 1.218 11.636 1.00 97.81 98 SER A N 1
ATOM 753 C CA . SER A 1 98 ? -15.286 1.717 10.300 1.00 97.81 98 SER A CA 1
ATOM 754 C C . SER A 1 98 ? -13.836 1.395 9.935 1.00 97.81 98 SER A C 1
ATOM 756 O O . SER A 1 98 ? -13.568 0.955 8.820 1.00 97.81 98 SER A O 1
ATOM 758 N N . HIS A 1 99 ? -12.900 1.563 10.875 1.00 97.50 99 HIS A N 1
ATOM 759 C CA . HIS A 1 99 ? -11.489 1.253 10.651 1.00 97.50 99 HIS A CA 1
ATOM 760 C C . HIS A 1 99 ? -11.229 -0.244 10.492 1.00 97.50 99 HIS A C 1
ATOM 762 O O . HIS A 1 99 ? -10.452 -0.615 9.619 1.00 97.50 99 HIS A O 1
ATOM 768 N N . ALA A 1 100 ? -11.914 -1.109 11.245 1.00 97.12 100 ALA A N 1
ATOM 769 C CA . ALA A 1 100 ? -11.825 -2.553 11.032 1.00 97.12 100 ALA A CA 1
ATOM 770 C C . ALA A 1 100 ? -12.228 -2.930 9.594 1.00 97.12 100 ALA A C 1
ATOM 772 O O . ALA A 1 100 ? -11.491 -3.633 8.906 1.00 97.12 100 ALA A O 1
ATOM 773 N N . ALA A 1 101 ? -13.338 -2.370 9.096 1.00 97.31 101 ALA A N 1
ATOM 774 C CA . ALA A 1 101 ? -13.778 -2.593 7.722 1.00 97.31 101 ALA A CA 1
ATOM 775 C C . ALA A 1 101 ? -12.783 -2.049 6.680 1.00 97.31 101 ALA A C 1
ATOM 777 O O . ALA A 1 101 ? -12.577 -2.683 5.645 1.00 97.31 101 ALA A O 1
ATOM 778 N N . ILE A 1 102 ? -12.158 -0.891 6.924 1.00 97.31 102 ILE A N 1
ATOM 779 C CA . ILE A 1 102 ? -11.109 -0.344 6.045 1.00 97.31 102 ILE A CA 1
ATOM 780 C C . ILE A 1 102 ? -9.915 -1.299 5.981 1.00 97.31 102 ILE A C 1
ATOM 782 O O . ILE A 1 102 ? -9.441 -1.606 4.886 1.00 97.31 102 ILE A O 1
ATOM 786 N N . GLU A 1 103 ? -9.465 -1.819 7.123 1.00 97.38 103 GLU A N 1
ATOM 787 C CA . GLU A 1 103 ? -8.326 -2.734 7.150 1.00 97.38 103 GLU A CA 1
ATOM 788 C C . GLU A 1 103 ? -8.614 -4.068 6.451 1.00 97.38 103 GLU A C 1
ATOM 790 O O . GLU A 1 103 ? -7.723 -4.615 5.810 1.00 97.38 103 GLU A O 1
ATOM 795 N N . ASP A 1 104 ? -9.859 -4.548 6.435 1.00 96.44 104 ASP A N 1
ATOM 796 C CA . ASP A 1 104 ? -10.238 -5.717 5.626 1.00 96.44 104 ASP A CA 1
ATOM 797 C C . ASP A 1 104 ? -10.136 -5.459 4.113 1.00 96.44 104 ASP A C 1
ATOM 799 O O . ASP A 1 104 ? -9.824 -6.364 3.331 1.00 96.44 104 ASP A O 1
ATOM 803 N N . HIS A 1 105 ? -10.392 -4.226 3.664 1.00 96.12 105 HIS A N 1
ATOM 804 C CA . HIS A 1 105 ? -10.168 -3.841 2.267 1.00 96.12 105 HIS A CA 1
ATOM 805 C C . HIS A 1 105 ? -8.673 -3.698 1.967 1.00 96.12 105 HIS A C 1
ATOM 807 O O . HIS A 1 105 ? -8.217 -4.166 0.919 1.00 96.12 105 HIS A O 1
ATOM 813 N N . ASN A 1 106 ? -7.905 -3.116 2.892 1.00 95.44 106 ASN A N 1
ATOM 814 C CA . ASN A 1 106 ? -6.453 -3.010 2.767 1.00 95.44 106 ASN A CA 1
ATOM 815 C C . ASN A 1 106 ? -5.796 -4.391 2.710 1.00 95.44 106 ASN A C 1
ATOM 817 O O . ASN A 1 106 ? -4.928 -4.614 1.871 1.00 95.44 106 ASN A O 1
ATOM 821 N N . GLU A 1 107 ? -6.243 -5.343 3.527 1.00 95.75 107 GLU A N 1
ATOM 822 C CA . GLU A 1 107 ? -5.743 -6.717 3.515 1.00 95.75 107 GLU A CA 1
ATOM 823 C C . GLU A 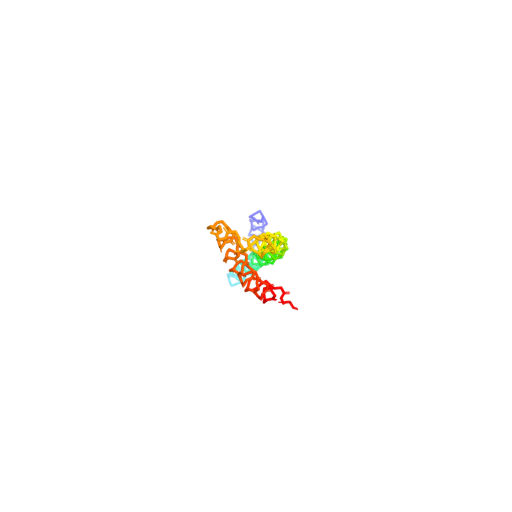1 107 ? -5.957 -7.388 2.159 1.00 95.75 107 GLU A C 1
ATOM 825 O O . GLU A 1 107 ? -5.029 -7.978 1.605 1.00 95.75 107 GLU A O 1
ATOM 830 N N . LYS A 1 108 ? -7.155 -7.242 1.576 1.00 95.88 108 LYS A N 1
ATOM 831 C CA . LYS A 1 108 ? -7.456 -7.759 0.232 1.00 95.88 108 LYS A CA 1
ATOM 832 C C . LYS A 1 108 ? -6.565 -7.114 -0.825 1.00 95.88 108 LYS A C 1
ATOM 834 O O . LYS A 1 108 ? -6.007 -7.822 -1.659 1.00 95.88 108 LYS A O 1
ATOM 839 N N . MET A 1 109 ? -6.403 -5.792 -0.781 1.00 94.94 109 MET A N 1
ATOM 840 C CA . MET A 1 109 ? -5.533 -5.061 -1.705 1.00 94.94 109 MET A CA 1
ATOM 841 C C . MET A 1 109 ? -4.081 -5.544 -1.595 1.00 94.94 109 MET A C 1
ATOM 843 O O . MET A 1 109 ? -3.472 -5.892 -2.604 1.00 94.94 109 MET A O 1
ATOM 847 N N . LEU A 1 110 ? -3.535 -5.617 -0.380 1.00 94.81 110 LEU A N 1
ATOM 848 C CA . LEU A 1 110 ? -2.182 -6.118 -0.133 1.00 94.81 110 LEU A CA 1
ATOM 849 C C . LEU A 1 110 ? -2.027 -7.586 -0.545 1.00 94.81 110 LEU A C 1
ATOM 851 O O . LEU A 1 110 ? -0.962 -7.967 -1.024 1.00 94.81 110 LEU A O 1
ATOM 855 N N . GLY A 1 111 ? -3.077 -8.396 -0.398 1.00 93.19 111 GLY A N 1
ATOM 856 C CA . GLY A 1 111 ? -3.122 -9.774 -0.882 1.00 93.19 111 GLY A CA 1
ATOM 857 C C . GLY A 1 111 ? -3.017 -9.869 -2.404 1.00 93.19 111 GLY A C 1
ATOM 858 O O . GLY A 1 111 ? -2.227 -10.666 -2.902 1.00 93.19 111 GLY A O 1
ATOM 859 N N . VAL A 1 112 ? -3.741 -9.022 -3.146 1.00 93.88 112 VAL A N 1
ATOM 860 C CA . VAL A 1 112 ? -3.646 -8.949 -4.617 1.00 93.88 112 VAL A CA 1
ATOM 861 C C . VAL A 1 112 ? -2.255 -8.496 -5.060 1.00 93.88 112 VAL A C 1
ATOM 863 O O . VAL A 1 112 ? -1.696 -9.064 -5.991 1.00 93.88 112 VAL A O 1
ATOM 866 N N . LEU A 1 113 ? -1.676 -7.503 -4.381 1.00 90.75 113 LEU A N 1
ATOM 867 C CA . LEU A 1 113 ? -0.336 -7.000 -4.701 1.00 90.75 113 LEU A CA 1
ATOM 868 C C . LEU A 1 113 ? 0.780 -7.988 -4.332 1.00 90.75 113 LEU A C 1
ATOM 870 O O . LEU A 1 113 ? 1.839 -7.970 -4.953 1.00 90.75 113 LEU A O 1
ATOM 874 N N . GLY A 1 114 ? 0.561 -8.814 -3.307 1.00 86.50 114 GLY A N 1
ATOM 875 C CA . GLY A 1 114 ? 1.516 -9.810 -2.824 1.00 86.50 114 GLY A CA 1
ATOM 876 C C . GLY A 1 114 ? 1.419 -11.176 -3.498 1.00 86.50 114 GLY A C 1
ATOM 877 O O . GLY A 1 114 ? 2.244 -12.035 -3.195 1.00 86.50 114 GLY A O 1
ATOM 878 N N . TYR A 1 115 ? 0.438 -11.393 -4.375 1.00 73.88 115 TYR A N 1
ATOM 879 C CA . TYR A 1 115 ? 0.358 -12.606 -5.183 1.00 73.88 115 TYR A CA 1
ATOM 880 C C . TYR A 1 115 ? 1.468 -12.567 -6.248 1.00 73.88 115 TYR A C 1
ATOM 882 O O . TYR A 1 115 ? 1.419 -11.760 -7.177 1.00 73.88 115 TYR A O 1
ATOM 890 N N . GLN A 1 116 ? 2.478 -13.422 -6.078 1.00 54.69 116 GLN A N 1
ATOM 891 C CA . GLN A 1 116 ? 3.496 -13.758 -7.077 1.00 54.69 116 GLN A CA 1
ATOM 892 C C . GLN A 1 116 ? 3.300 -15.198 -7.538 1.00 54.69 116 GLN A C 1
ATOM 894 O O . GLN A 1 116 ? 3.061 -16.060 -6.662 1.00 54.69 116 GLN A O 1
#

Sequence (116 aa):
MLHLQAILRQLGQLGHGGVMIDEGDLELHEQLQCLYKSTRAAKHFQRDIVRGLEGFISTGKKQMEIARKLAEDCCKYGIENQDSDSSLARVASGFGTSHAAIEDHNEKMLGVLGYQ

Mean predicted aligned error: 10.34 Å

Secondary structure (DSSP, 8-state):
-HHHHHHHHHHHHHSSS-----HHHHHHHHHHHHHHHHHHHHHHHHHHHHHHHHHHHHHHHHHHHHHHHHHHHHHHHHHHTGGGT-HHHHHHHHHHHHHHHHHHHHHHHHHHHH--

Solvent-accessible surface area (backbone atoms only — not comparable to full-atom values): 6242 Å² total; per-residue (Å²): 109,74,64,59,55,54,50,53,56,55,52,36,70,70,43,100,62,76,60,68,73,50,66,66,60,54,50,50,51,51,51,51,51,51,50,51,52,52,51,53,50,49,53,52,50,53,54,51,49,52,53,50,49,55,50,49,45,57,51,48,54,55,51,44,54,54,49,44,52,53,14,51,55,24,32,50,49,12,64,79,33,52,90,68,76,39,70,63,23,56,50,28,30,53,50,11,54,52,44,43,55,49,44,57,52,49,50,52,52,46,49,63,73,64,65,125

pLDDT: mean 87.53, std 15.82, range [48.28, 98.62]

Organism: Striga asiatica (NCBI:txid4170)

InterPro domains:
  IPR027267 AH/BAR domain superfamily [SSF103657] (27-109)